Protein AF-A0A2X0V874-F1 (afdb_monomer)

Secondary structure (DSSP, 8-state):
--TTTTSS---EE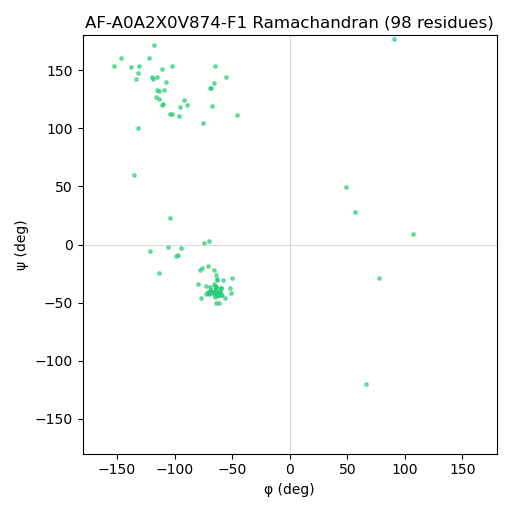EE-SS-EEEE---HHHHHHHHHHHSSS--HHHHHHHHHHHHS-B-HHHHHHHHT--HHHHHHHHHHHHHTTSEEEESSGGG-EEEE-

Structure (mmCIF, N/CA/C/O backbone):
data_AF-A0A2X0V874-F1
#
_entry.id   AF-A0A2X0V874-F1
#
loop_
_atom_site.group_PDB
_atom_site.id
_atom_site.type_symbol
_atom_site.label_atom_id
_atom_site.label_alt_id
_atom_site.label_comp_id
_atom_site.label_asym_id
_atom_site.label_entity_id
_atom_site.label_seq_id
_atom_site.pdbx_PDB_ins_code
_atom_site.Cartn_x
_atom_site.Cartn_y
_atom_site.Cartn_z
_atom_site.occupancy
_atom_site.B_iso_or_equiv
_atom_site.auth_seq_id
_atom_site.auth_comp_id
_atom_site.auth_asym_id
_atom_site.auth_atom_id
_atom_site.pdbx_PDB_model_num
ATOM 1 N N . MET A 1 1 ? 7.947 -13.987 -31.806 1.00 49.59 1 MET A N 1
ATOM 2 C CA . MET A 1 1 ? 8.259 -13.623 -30.405 1.00 49.59 1 MET A CA 1
ATOM 3 C C . MET A 1 1 ? 8.470 -12.108 -30.354 1.00 49.59 1 MET A C 1
ATOM 5 O O . MET A 1 1 ? 9.387 -11.634 -31.005 1.00 49.59 1 MET A O 1
ATOM 9 N N . LYS A 1 2 ? 7.574 -11.329 -29.731 1.00 64.00 2 LYS A N 1
ATOM 10 C CA . LYS A 1 2 ? 7.582 -9.847 -29.776 1.00 64.00 2 LYS A CA 1
ATOM 11 C C . LYS A 1 2 ? 7.348 -9.243 -28.375 1.00 64.00 2 LYS A C 1
ATOM 13 O O . LYS A 1 2 ? 6.372 -8.539 -28.158 1.00 64.00 2 LYS A O 1
ATOM 18 N N . ALA A 1 3 ? 8.227 -9.552 -27.417 1.00 65.25 3 ALA A N 1
ATOM 19 C CA . ALA A 1 3 ? 8.052 -9.184 -26.001 1.00 65.25 3 ALA A CA 1
ATOM 20 C C . ALA A 1 3 ? 8.044 -7.663 -25.727 1.00 65.25 3 ALA A C 1
ATOM 22 O O . ALA A 1 3 ? 7.410 -7.225 -24.777 1.00 65.25 3 ALA A O 1
ATOM 23 N N . TYR A 1 4 ? 8.691 -6.867 -26.585 1.00 74.50 4 TYR A N 1
ATOM 24 C CA . TYR A 1 4 ? 8.774 -5.405 -26.461 1.00 74.50 4 TYR A CA 1
ATOM 25 C C . TYR A 1 4 ? 7.884 -4.644 -27.459 1.00 74.50 4 TYR A C 1
ATOM 27 O O . TYR A 1 4 ? 7.826 -3.423 -27.418 1.00 74.50 4 TYR A O 1
ATOM 35 N N . ALA A 1 5 ? 7.162 -5.328 -28.357 1.00 69.56 5 ALA A N 1
ATOM 36 C CA . ALA A 1 5 ? 6.452 -4.654 -29.454 1.00 69.56 5 ALA A CA 1
ATOM 37 C C . ALA A 1 5 ? 5.223 -3.839 -29.015 1.00 69.56 5 ALA A C 1
ATOM 39 O O . ALA A 1 5 ? 4.755 -2.996 -29.772 1.00 69.56 5 ALA A O 1
ATOM 40 N N . ALA A 1 6 ? 4.691 -4.099 -27.819 1.00 67.94 6 ALA A N 1
ATOM 41 C CA . ALA A 1 6 ? 3.576 -3.347 -27.240 1.00 67.94 6 ALA A CA 1
ATOM 42 C C . ALA A 1 6 ? 4.038 -2.204 -26.314 1.00 67.94 6 ALA A C 1
ATOM 44 O O . ALA A 1 6 ? 3.212 -1.471 -25.776 1.00 67.94 6 ALA A O 1
ATOM 45 N N . THR A 1 7 ? 5.348 -2.054 -26.097 1.00 67.62 7 THR A N 1
ATOM 46 C CA . THR A 1 7 ? 5.929 -1.097 -25.149 1.00 67.62 7 THR A CA 1
ATOM 47 C C . THR A 1 7 ? 6.824 -0.102 -25.873 1.00 67.62 7 THR A C 1
ATOM 49 O O . THR A 1 7 ? 7.583 -0.487 -26.750 1.00 67.62 7 THR A O 1
ATOM 52 N N . LYS A 1 8 ? 6.819 1.172 -25.459 1.00 72.19 8 LYS A N 1
ATOM 53 C CA . LYS A 1 8 ? 7.733 2.208 -25.992 1.00 72.19 8 LYS A CA 1
ATOM 54 C C . LYS A 1 8 ? 9.206 2.017 -25.580 1.00 72.19 8 LYS A C 1
ATOM 56 O O . LYS A 1 8 ? 10.033 2.881 -25.845 1.00 72.19 8 LYS A O 1
ATOM 61 N N . LEU A 1 9 ? 9.516 0.939 -24.860 1.00 74.12 9 LEU A N 1
ATOM 62 C CA . LEU A 1 9 ? 10.860 0.593 -24.418 1.00 74.12 9 LEU A CA 1
ATOM 63 C C . LEU A 1 9 ? 11.456 -0.385 -25.423 1.00 74.12 9 LEU A C 1
ATOM 65 O O . LEU A 1 9 ? 10.930 -1.481 -25.593 1.00 74.12 9 LEU A O 1
ATOM 69 N N . GLU A 1 10 ? 12.553 0.000 -26.062 1.00 80.06 10 GLU A N 1
ATOM 70 C CA . GLU A 1 10 ? 13.237 -0.833 -27.047 1.00 80.06 10 GLU A CA 1
ATOM 71 C C . GLU A 1 10 ? 14.552 -1.383 -26.479 1.00 80.06 10 GLU A C 1
ATOM 73 O O . GLU A 1 10 ? 15.271 -0.670 -25.769 1.00 80.06 10 GLU A O 1
ATOM 78 N N . PRO A 1 11 ? 14.887 -2.656 -26.753 1.00 84.75 11 PRO A N 1
ATOM 79 C CA . PRO A 1 11 ? 16.174 -3.214 -26.369 1.00 84.75 11 PRO A CA 1
ATOM 80 C C . PRO A 1 11 ? 17.306 -2.579 -27.186 1.00 84.75 11 PRO A C 1
ATOM 82 O O . PRO A 1 11 ? 17.217 -2.471 -28.407 1.00 84.75 11 PRO A O 1
ATOM 85 N N . LYS A 1 12 ? 18.400 -2.194 -26.520 1.00 87.38 12 LYS A N 1
ATOM 86 C CA . LYS A 1 12 ? 19.569 -1.599 -27.184 1.00 87.38 12 LYS A CA 1
ATOM 87 C C . LYS A 1 12 ? 20.574 -2.686 -27.545 1.00 87.38 12 LYS A C 1
ATOM 89 O O . LYS A 1 12 ? 21.025 -3.413 -26.659 1.00 87.38 12 LYS A O 1
ATOM 94 N N . ILE A 1 13 ? 20.939 -2.774 -28.821 1.00 88.06 13 ILE A N 1
ATOM 95 C CA . ILE A 1 13 ? 21.943 -3.719 -29.318 1.00 88.06 13 ILE A CA 1
ATOM 96 C C . ILE A 1 13 ? 23.181 -2.926 -29.731 1.00 88.06 13 ILE A C 1
ATOM 98 O O . ILE A 1 13 ? 23.107 -2.043 -30.580 1.00 88.06 13 ILE A O 1
ATOM 102 N N . GLU A 1 14 ? 24.314 -3.240 -29.118 1.00 90.94 14 GLU A N 1
ATOM 103 C CA . GLU A 1 14 ? 25.619 -2.666 -29.437 1.00 90.94 14 GLU A CA 1
ATOM 104 C C . GLU A 1 14 ? 26.512 -3.794 -29.954 1.00 90.94 14 GLU A C 1
ATOM 106 O O . GLU A 1 14 ? 26.633 -4.838 -29.311 1.00 90.94 14 GLU A O 1
ATOM 111 N N . VAL A 1 15 ? 27.118 -3.611 -31.126 1.00 91.25 15 VAL A N 1
ATOM 112 C CA . VAL A 1 15 ? 27.952 -4.632 -31.772 1.00 91.25 15 VAL A CA 1
ATOM 113 C C . VAL A 1 15 ? 29.396 -4.149 -31.806 1.00 91.25 15 VAL A C 1
ATOM 115 O O . VAL A 1 15 ? 29.675 -3.017 -32.194 1.00 91.25 15 VAL A O 1
ATOM 118 N N . THR A 1 16 ? 30.311 -5.022 -31.403 1.00 89.75 16 THR A N 1
ATOM 119 C CA . THR A 1 16 ? 31.762 -4.881 -31.576 1.00 89.75 16 THR A CA 1
ATOM 120 C C . THR A 1 16 ? 32.275 -6.025 -32.453 1.00 89.75 16 THR A C 1
ATOM 122 O O . THR A 1 16 ? 31.531 -6.951 -32.766 1.00 89.75 16 THR A O 1
ATOM 125 N N . SER A 1 17 ? 33.543 -5.982 -32.859 1.00 87.94 17 SER A N 1
ATOM 126 C CA . SER A 1 17 ? 34.132 -6.928 -33.818 1.00 87.94 17 SER A CA 1
ATOM 127 C C . SER A 1 17 ? 34.057 -8.405 -33.402 1.00 87.94 17 SER A C 1
ATOM 129 O O . SER A 1 17 ? 33.926 -9.252 -34.276 1.00 87.94 17 SER A O 1
ATOM 131 N N . ASN A 1 18 ? 34.079 -8.713 -32.097 1.00 88.94 18 ASN A N 1
ATOM 132 C CA . ASN A 1 18 ? 34.047 -10.092 -31.576 1.00 88.94 18 ASN A CA 1
ATOM 133 C C . ASN A 1 18 ? 32.863 -10.398 -30.644 1.00 88.94 18 ASN A C 1
ATOM 135 O O . ASN A 1 18 ? 32.711 -11.535 -30.202 1.00 88.94 18 ASN A O 1
ATOM 139 N N . ALA A 1 19 ? 32.044 -9.405 -30.299 1.00 91.19 19 ALA A N 1
ATOM 140 C CA . ALA A 1 19 ? 30.953 -9.587 -29.350 1.00 91.19 19 ALA A CA 1
ATOM 141 C C . ALA A 1 19 ? 29.814 -8.607 -29.613 1.00 91.19 19 ALA A C 1
ATOM 143 O O . ALA A 1 19 ? 30.019 -7.491 -30.092 1.00 91.19 19 ALA A O 1
ATOM 144 N N . PHE A 1 20 ? 28.611 -9.001 -29.217 1.00 89.12 20 PHE A N 1
ATOM 145 C CA . PHE A 1 20 ? 27.459 -8.116 -29.174 1.00 89.12 20 PHE A CA 1
ATOM 146 C C . PHE A 1 20 ? 26.941 -8.020 -27.739 1.00 89.12 20 PHE A C 1
ATOM 148 O O . PHE A 1 20 ? 26.960 -8.988 -26.978 1.00 89.12 20 PHE A O 1
ATOM 155 N N . LYS A 1 21 ? 26.474 -6.832 -27.369 1.00 92.06 21 LYS A N 1
ATOM 156 C CA . LYS A 1 21 ? 25.842 -6.535 -26.089 1.00 92.06 21 LYS A CA 1
ATOM 157 C C . LYS A 1 21 ? 24.383 -6.193 -26.341 1.00 92.06 21 LYS A C 1
ATOM 159 O O . LYS A 1 21 ? 24.078 -5.284 -27.109 1.00 92.06 21 LYS A O 1
ATOM 164 N N . ILE A 1 22 ? 23.486 -6.897 -25.658 1.00 90.94 22 ILE A N 1
ATOM 165 C CA . ILE A 1 22 ? 22.049 -6.612 -25.675 1.00 90.94 22 ILE A CA 1
ATOM 166 C C . ILE A 1 22 ? 21.659 -6.083 -24.300 1.00 90.94 22 ILE A C 1
ATOM 168 O O . ILE A 1 22 ? 21.820 -6.768 -23.294 1.00 90.94 22 ILE A O 1
ATOM 172 N N . THR A 1 23 ? 21.137 -4.862 -24.256 1.00 86.81 23 THR A N 1
ATOM 173 C CA . THR A 1 23 ? 20.571 -4.269 -23.043 1.00 86.81 23 THR A CA 1
ATOM 174 C C . THR A 1 23 ? 19.055 -4.340 -23.131 1.00 86.81 23 THR A C 1
ATOM 176 O O . THR A 1 23 ? 18.445 -3.675 -23.968 1.00 86.81 23 THR A O 1
ATOM 179 N N . LEU A 1 24 ? 18.451 -5.163 -22.273 1.00 87.00 24 LEU A N 1
ATOM 180 C CA . LEU A 1 24 ? 17.006 -5.348 -22.193 1.00 87.00 24 LEU A CA 1
ATOM 181 C C . LEU A 1 24 ? 16.427 -4.447 -21.090 1.00 87.00 24 LEU A C 1
ATOM 183 O O . LEU A 1 24 ? 1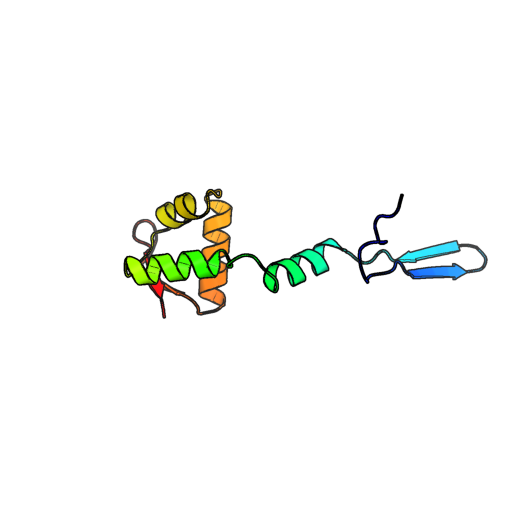6.681 -4.704 -19.910 1.00 87.00 24 LEU A O 1
ATOM 187 N N . PRO A 1 25 ? 15.663 -3.393 -21.426 1.00 80.00 25 PRO A N 1
ATOM 188 C CA . PRO A 1 25 ? 15.011 -2.576 -20.412 1.00 80.00 25 PRO A CA 1
ATOM 189 C C . PRO A 1 25 ? 13.951 -3.397 -19.663 1.00 80.00 25 PRO A C 1
ATOM 191 O O . PRO A 1 25 ? 13.216 -4.188 -20.258 1.00 80.00 25 PRO A O 1
ATOM 194 N N . ASN A 1 26 ? 13.867 -3.222 -18.343 1.00 82.38 26 ASN A N 1
ATOM 195 C CA . ASN A 1 26 ? 12.906 -3.947 -17.514 1.00 82.38 26 ASN A CA 1
ATOM 196 C C . ASN A 1 26 ? 11.489 -3.370 -17.689 1.00 82.38 26 ASN A C 1
ATOM 198 O O . ASN A 1 26 ? 11.163 -2.324 -17.124 1.00 82.38 26 ASN A O 1
ATOM 202 N N . ILE A 1 27 ? 10.635 -4.078 -18.435 1.00 73.00 27 ILE A N 1
ATOM 203 C CA . ILE A 1 27 ? 9.236 -3.688 -18.687 1.00 73.00 27 ILE A CA 1
ATOM 204 C C . ILE A 1 27 ? 8.407 -3.665 -17.392 1.00 73.00 27 ILE A C 1
ATOM 206 O O . ILE A 1 27 ? 7.503 -2.839 -17.254 1.00 73.00 27 ILE A O 1
ATOM 210 N N . ASN A 1 28 ? 8.737 -4.515 -16.413 1.00 71.25 28 ASN A N 1
ATOM 211 C CA . ASN A 1 28 ? 7.961 -4.632 -15.177 1.00 71.25 28 ASN A CA 1
ATOM 212 C C . ASN A 1 28 ? 7.984 -3.326 -14.366 1.00 71.25 28 ASN A C 1
ATOM 214 O O . ASN A 1 28 ? 7.013 -3.013 -13.688 1.00 71.25 28 ASN A O 1
ATOM 218 N N . VAL A 1 29 ? 9.055 -2.526 -14.457 1.00 64.62 29 VAL A N 1
ATOM 219 C CA . VAL A 1 29 ? 9.150 -1.235 -13.748 1.00 64.62 29 VAL A CA 1
ATOM 220 C C . VAL A 1 29 ? 8.214 -0.195 -14.365 1.00 64.62 29 VAL A C 1
ATOM 222 O O . VAL A 1 29 ? 7.536 0.524 -13.635 1.00 64.62 29 VAL A O 1
ATOM 225 N N . ALA A 1 30 ? 8.129 -0.145 -15.698 1.00 59.47 30 ALA A N 1
ATOM 226 C CA . ALA A 1 30 ? 7.225 0.765 -16.397 1.00 59.47 30 ALA A CA 1
ATOM 227 C C . ALA A 1 30 ? 5.758 0.379 -16.181 1.00 59.47 30 ALA A C 1
ATOM 229 O O . ALA A 1 30 ? 4.940 1.248 -15.916 1.00 59.47 30 ALA A O 1
ATOM 230 N N . GLN A 1 31 ? 5.432 -0.918 -16.174 1.00 58.59 31 GLN A N 1
ATOM 231 C CA . GLN A 1 31 ? 4.087 -1.373 -15.814 1.00 58.59 31 GLN A CA 1
ATOM 232 C C . GLN A 1 31 ? 3.734 -1.046 -14.363 1.00 58.59 31 GLN A C 1
ATOM 234 O O . GLN A 1 31 ? 2.600 -0.671 -14.097 1.00 58.59 31 GLN A O 1
ATOM 239 N N . VAL A 1 32 ? 4.668 -1.149 -13.415 1.00 54.94 32 VAL A N 1
ATOM 240 C CA . VAL A 1 32 ? 4.418 -0.720 -12.029 1.00 54.94 32 VAL A CA 1
ATOM 241 C C . VAL A 1 32 ? 4.187 0.794 -11.956 1.00 54.94 32 VAL A C 1
ATOM 243 O O . VAL A 1 32 ? 3.342 1.227 -11.181 1.00 54.94 32 VAL A O 1
ATOM 246 N N . ALA A 1 33 ? 4.872 1.598 -12.773 1.00 52.00 33 ALA A N 1
ATOM 247 C CA . ALA A 1 33 ? 4.657 3.044 -12.83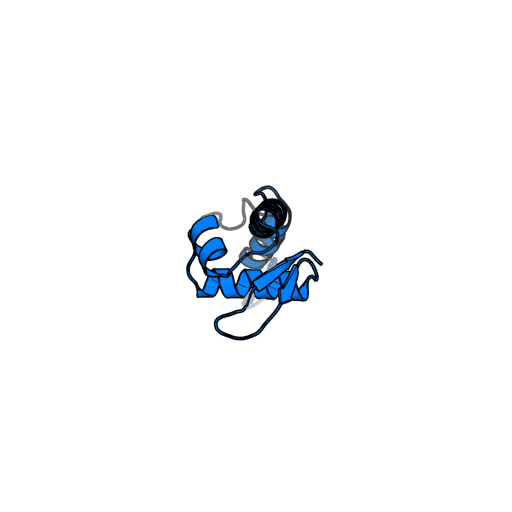3 1.00 52.00 33 ALA A CA 1
ATOM 248 C C . ALA A 1 33 ? 3.332 3.425 -13.527 1.00 52.00 33 ALA A C 1
ATOM 250 O O . A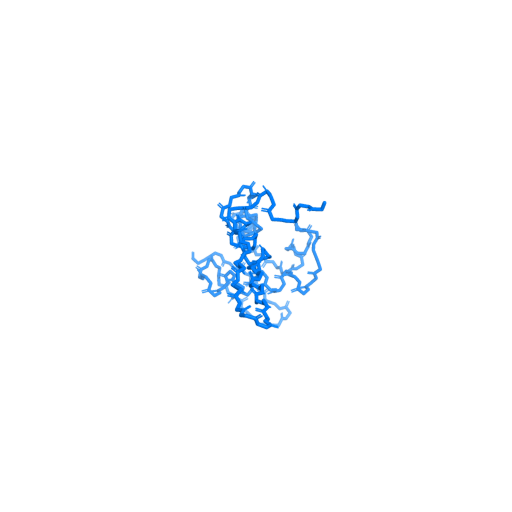LA A 1 33 ? 2.596 4.262 -13.013 1.00 52.00 33 ALA A O 1
ATOM 251 N N . ASP A 1 34 ? 2.980 2.782 -14.642 1.00 48.53 34 ASP A N 1
ATOM 252 C CA . ASP A 1 34 ? 1.737 3.047 -15.377 1.00 48.53 34 ASP A CA 1
ATOM 253 C C . ASP A 1 34 ? 0.495 2.502 -14.648 1.00 48.53 34 ASP A C 1
ATOM 255 O O . ASP A 1 34 ? -0.533 3.180 -14.614 1.00 48.53 34 ASP A O 1
ATOM 259 N N . ASN A 1 35 ? 0.585 1.346 -13.972 1.00 49.22 35 ASN A N 1
ATOM 260 C CA . ASN A 1 35 ? -0.490 0.842 -13.100 1.00 49.22 35 ASN A CA 1
ATOM 261 C C . ASN A 1 35 ? -0.717 1.728 -11.866 1.00 49.22 35 ASN A C 1
ATOM 263 O O . ASN A 1 35 ? -1.790 1.685 -11.272 1.00 49.22 35 ASN A O 1
ATOM 267 N N . VAL A 1 36 ? 0.273 2.531 -11.465 1.00 49.38 36 VAL A N 1
ATOM 268 C CA . VAL A 1 36 ? 0.105 3.526 -10.396 1.00 49.38 36 VAL A CA 1
ATOM 269 C C . VAL A 1 36 ? -0.639 4.771 -10.898 1.00 49.38 36 VAL A C 1
ATOM 271 O O . VAL A 1 36 ? -1.230 5.473 -10.085 1.00 49.38 36 VAL A O 1
ATOM 274 N N . ILE A 1 37 ? -0.646 5.049 -12.209 1.00 48.12 37 ILE A N 1
ATOM 275 C CA . ILE A 1 37 ? -1.092 6.346 -12.749 1.00 48.12 37 ILE A CA 1
ATOM 276 C C . ILE A 1 37 ? -2.386 6.252 -13.580 1.00 48.12 37 ILE A C 1
ATOM 278 O O . ILE A 1 37 ? -3.102 7.246 -13.680 1.00 48.12 37 ILE A O 1
ATOM 282 N N . LYS A 1 38 ? -2.743 5.105 -14.178 1.00 42.09 38 LYS A N 1
ATOM 283 C CA . LYS A 1 38 ? -3.882 5.038 -15.117 1.00 42.09 38 LYS A CA 1
ATOM 284 C C . LYS A 1 38 ? -4.846 3.878 -14.847 1.00 42.09 38 LYS A C 1
ATOM 286 O O . LYS A 1 38 ? -4.657 2.778 -15.347 1.00 42.09 38 LYS A O 1
ATOM 291 N N . GLY A 1 39 ? -5.969 4.174 -14.190 1.00 40.78 39 GLY A N 1
ATOM 292 C CA . GLY A 1 39 ? -7.258 3.628 -14.646 1.00 40.78 39 GLY A CA 1
ATOM 293 C C . GLY A 1 39 ? -7.934 2.515 -13.841 1.00 40.78 39 GLY A C 1
ATOM 294 O O . GLY A 1 39 ? -8.949 2.000 -14.295 1.00 40.78 39 GLY A O 1
ATOM 295 N N . CYS A 1 40 ? -7.468 2.172 -12.647 1.00 44.12 40 CYS A N 1
ATOM 296 C CA . CYS A 1 40 ? -8.300 1.479 -11.662 1.00 44.12 40 CYS A CA 1
ATOM 297 C C . CYS A 1 40 ? -8.440 2.444 -10.495 1.00 44.12 40 CYS A C 1
ATOM 299 O O . CYS A 1 40 ? -7.417 3.007 -10.108 1.00 44.12 40 CYS A O 1
ATOM 301 N N . ARG A 1 41 ? -9.649 2.666 -9.954 1.00 54.31 41 ARG A N 1
ATOM 302 C CA . ARG A 1 41 ? -9.775 3.372 -8.668 1.00 54.31 41 ARG A CA 1
ATOM 303 C C . ARG A 1 41 ? -8.751 2.756 -7.737 1.00 54.31 41 ARG A C 1
ATOM 305 O O . ARG A 1 41 ? -8.847 1.550 -7.479 1.00 54.31 41 ARG A O 1
ATOM 312 N N . SER A 1 42 ? -7.722 3.524 -7.378 1.00 72.38 42 SER A N 1
ATOM 313 C CA . SER A 1 42 ? -6.553 2.952 -6.716 1.00 72.38 42 SER A CA 1
ATOM 314 C C . SER A 1 42 ? -7.068 2.213 -5.488 1.00 72.38 42 SER A C 1
ATOM 316 O O . SER A 1 42 ? -8.037 2.650 -4.865 1.00 72.38 42 SER A O 1
ATOM 318 N N . ASN A 1 43 ? -6.469 1.082 -5.126 1.00 76.88 43 ASN A N 1
ATOM 319 C CA . ASN A 1 43 ? -6.856 0.393 -3.891 1.00 76.88 43 ASN A CA 1
ATOM 320 C C . ASN A 1 43 ? -6.860 1.374 -2.699 1.00 76.88 43 ASN A C 1
ATOM 322 O O . ASN A 1 43 ? -7.672 1.250 -1.790 1.00 76.88 43 ASN A O 1
ATOM 326 N N . GLU A 1 44 ? -6.013 2.402 -2.777 1.00 80.62 44 GLU A N 1
ATOM 327 C CA . GLU A 1 44 ? -5.960 3.551 -1.880 1.00 80.62 44 GLU A CA 1
ATOM 328 C C . GLU A 1 44 ? -7.247 4.403 -1.883 1.00 80.62 44 GLU A C 1
ATOM 330 O O . GLU A 1 44 ? -7.733 4.753 -0.813 1.00 80.62 44 GLU A O 1
ATOM 335 N N . GLU A 1 45 ? -7.846 4.694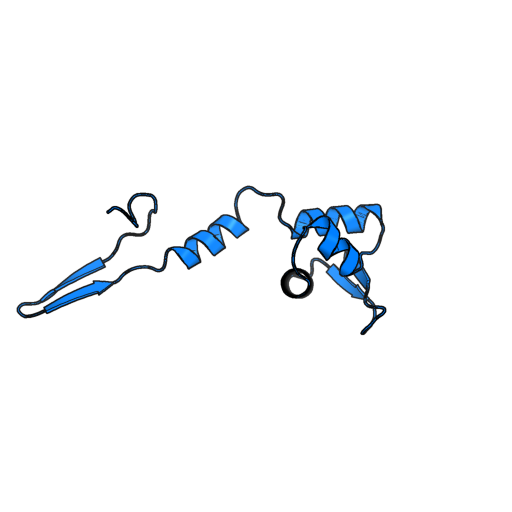 -3.043 1.00 83.56 45 GLU A N 1
ATOM 336 C CA . GLU A 1 45 ? -9.123 5.422 -3.150 1.00 83.56 45 GLU A CA 1
ATOM 337 C C . GLU A 1 45 ? -10.279 4.629 -2.539 1.00 83.56 45 GLU A C 1
ATOM 339 O O . GLU A 1 45 ? -11.055 5.183 -1.771 1.00 83.56 45 GLU A O 1
ATOM 344 N N . LYS A 1 46 ? -10.356 3.316 -2.794 1.00 85.31 46 LYS A N 1
ATOM 345 C CA . LYS A 1 46 ? -11.384 2.458 -2.176 1.00 85.31 46 LYS A CA 1
ATOM 346 C C . LYS A 1 46 ? -11.276 2.454 -0.649 1.00 85.31 46 LYS A C 1
ATOM 348 O O . LYS A 1 46 ? -12.288 2.490 0.046 1.00 85.31 46 LYS A O 1
ATOM 353 N N . ILE A 1 47 ? -10.047 2.423 -0.127 1.00 85.31 47 ILE A N 1
ATOM 354 C CA . ILE A 1 47 ? -9.792 2.523 1.315 1.00 85.31 47 ILE A CA 1
ATOM 355 C C . ILE A 1 47 ? -10.211 3.905 1.838 1.00 85.31 47 ILE A C 1
ATOM 357 O O . ILE A 1 47 ? -10.821 3.988 2.900 1.00 85.31 47 ILE A O 1
ATOM 361 N N . LEU A 1 48 ? -9.920 4.985 1.108 1.00 86.38 48 LEU A N 1
ATOM 362 C CA . LEU A 1 48 ? -10.325 6.341 1.491 1.00 86.38 48 LEU A CA 1
ATOM 363 C C . LEU A 1 48 ? -11.849 6.518 1.494 1.00 86.38 48 LEU A C 1
ATOM 365 O O . LEU A 1 48 ? -12.368 7.131 2.425 1.00 86.38 48 LEU A O 1
ATOM 369 N N . ASP A 1 49 ? -12.557 5.951 0.516 1.00 87.81 49 ASP A N 1
ATOM 370 C CA . ASP A 1 49 ? -14.023 5.945 0.464 1.00 87.81 49 ASP A CA 1
ATOM 371 C C . ASP A 1 49 ? -14.613 5.198 1.669 1.00 87.81 49 ASP A C 1
ATOM 373 O O . ASP A 1 49 ? -15.535 5.690 2.321 1.00 87.81 49 ASP A O 1
ATOM 377 N N . LEU A 1 50 ? -14.042 4.040 2.022 1.00 86.88 50 LEU A N 1
ATOM 378 C CA . LEU A 1 50 ? -14.472 3.269 3.191 1.00 86.88 50 LEU A CA 1
ATOM 379 C C . LEU A 1 50 ? -14.233 4.039 4.499 1.00 86.88 50 LEU A C 1
ATOM 381 O O . LEU A 1 50 ? -15.097 4.064 5.375 1.00 86.88 50 LEU A O 1
ATOM 385 N N . ILE A 1 51 ? -13.084 4.709 4.626 1.00 88.44 51 ILE A N 1
ATOM 386 C CA . ILE A 1 51 ? -12.789 5.573 5.777 1.00 88.44 51 ILE A CA 1
ATOM 387 C C . ILE A 1 51 ? -13.751 6.764 5.820 1.00 88.44 51 ILE A C 1
ATOM 389 O O . ILE A 1 51 ? -14.163 7.161 6.905 1.00 88.44 51 ILE A O 1
ATOM 393 N N . ALA A 1 52 ? -14.138 7.330 4.676 1.00 86.25 52 ALA A N 1
ATOM 394 C CA . ALA A 1 52 ? -15.104 8.424 4.634 1.00 86.25 52 ALA A CA 1
ATOM 395 C C . ALA A 1 52 ? -16.506 7.984 5.094 1.00 86.25 52 ALA A C 1
ATOM 397 O O . ALA A 1 52 ? -17.202 8.767 5.734 1.00 86.25 52 ALA A O 1
ATOM 398 N N . GLN A 1 53 ? -16.904 6.739 4.810 1.00 86.50 53 GLN A N 1
ATOM 399 C CA . GLN A 1 53 ? -18.192 6.178 5.236 1.00 86.50 53 GLN A CA 1
ATOM 400 C C . GLN A 1 53 ? -18.204 5.768 6.717 1.00 86.50 53 GLN A C 1
ATOM 402 O O . GLN A 1 53 ? -19.139 6.103 7.439 1.00 86.50 53 GLN A O 1
ATOM 407 N N . ASN A 1 54 ? -17.161 5.071 7.180 1.00 84.50 54 ASN A N 1
ATOM 408 C CA . ASN A 1 54 ? -17.120 4.470 8.521 1.00 84.50 54 ASN A CA 1
ATOM 409 C C . ASN A 1 54 ? -16.345 5.309 9.556 1.00 84.50 54 ASN A C 1
ATOM 411 O O . ASN A 1 54 ? -16.344 4.999 10.747 1.00 84.50 54 ASN A O 1
ATOM 415 N N . GLY A 1 55 ? -15.638 6.354 9.121 1.00 85.25 55 GLY A N 1
ATOM 416 C CA . GLY A 1 55 ? -14.767 7.210 9.936 1.00 85.25 55 GLY A CA 1
ATOM 417 C C . GLY A 1 55 ? -13.401 6.596 10.272 1.00 85.25 55 GLY A C 1
ATOM 418 O O . GLY A 1 55 ? -12.420 7.318 10.448 1.00 85.25 55 GLY A O 1
ATOM 419 N N . TYR A 1 56 ? -13.305 5.269 10.350 1.00 87.31 56 TYR A N 1
ATOM 420 C CA . TYR A 1 56 ? -12.060 4.527 10.541 1.00 87.31 56 TYR A CA 1
ATOM 421 C C . TYR A 1 56 ? -12.123 3.186 9.814 1.00 87.31 56 TYR A C 1
ATOM 423 O O . TYR A 1 56 ? -13.203 2.682 9.514 1.00 87.31 56 TYR A O 1
ATOM 431 N N . VAL A 1 57 ? -10.960 2.589 9.565 1.00 89.44 57 VAL A N 1
ATOM 432 C CA . VAL A 1 57 ? -10.864 1.256 8.966 1.00 89.44 57 VAL A CA 1
ATOM 433 C C . VAL A 1 57 ? -9.872 0.383 9.726 1.00 89.44 57 VAL A C 1
ATOM 435 O O . VAL A 1 57 ? -8.834 0.860 10.200 1.00 89.44 57 VAL A O 1
ATOM 438 N N . VAL A 1 58 ? -10.191 -0.903 9.856 1.00 89.62 58 VAL A N 1
ATOM 439 C CA . VAL A 1 58 ? -9.285 -1.918 10.401 1.00 89.62 58 VAL A CA 1
ATOM 440 C C . VAL A 1 58 ? -8.695 -2.727 9.248 1.00 89.62 58 VAL A C 1
ATOM 442 O O . VAL A 1 58 ? -9.300 -2.861 8.189 1.00 89.62 58 VAL A O 1
ATOM 445 N N . ARG A 1 59 ? -7.502 -3.302 9.437 1.00 88.62 59 ARG A N 1
ATOM 446 C CA . ARG A 1 59 ? -6.853 -4.131 8.407 1.00 88.62 59 ARG A CA 1
ATOM 447 C C . ARG A 1 59 ? -7.780 -5.222 7.854 1.00 88.62 59 ARG A C 1
ATOM 449 O O . ARG A 1 59 ? -7.797 -5.411 6.648 1.00 88.62 59 ARG A O 1
ATOM 456 N N . THR A 1 60 ? -8.554 -5.890 8.711 1.00 87.62 60 THR A N 1
ATOM 457 C CA . THR A 1 60 ? -9.481 -6.957 8.301 1.00 87.62 60 THR A CA 1
ATOM 458 C C . THR A 1 60 ? -10.533 -6.463 7.307 1.00 87.62 60 THR A C 1
ATOM 460 O O . THR A 1 60 ? -10.847 -7.170 6.355 1.00 87.62 60 THR A O 1
ATOM 463 N N . ASP A 1 61 ? -11.028 -5.237 7.481 1.00 86.62 61 ASP A N 1
ATOM 464 C CA . ASP A 1 61 ? -12.010 -4.644 6.568 1.00 86.62 61 ASP A CA 1
ATOM 465 C C . ASP A 1 61 ? -11.369 -4.352 5.207 1.00 86.62 61 ASP A C 1
ATOM 467 O O . ASP A 1 61 ? -11.990 -4.537 4.167 1.00 86.62 61 ASP A O 1
ATOM 471 N N . VAL A 1 62 ? -10.095 -3.941 5.203 1.00 87.31 62 VAL A N 1
ATOM 472 C CA . VAL A 1 62 ? -9.314 -3.722 3.975 1.00 87.31 62 VAL A CA 1
ATOM 473 C C . VAL A 1 62 ? -9.025 -5.038 3.256 1.00 87.31 62 VAL A C 1
ATOM 475 O O . VAL A 1 62 ? -9.142 -5.090 2.032 1.00 87.31 62 VAL A O 1
ATOM 478 N N . ASP A 1 63 ? -8.682 -6.090 4.007 1.00 89.25 63 ASP A N 1
ATOM 479 C CA . ASP A 1 63 ? -8.474 -7.444 3.480 1.00 89.25 63 ASP A CA 1
ATOM 480 C C . ASP A 1 63 ? -9.737 -7.922 2.741 1.00 89.25 63 ASP A C 1
ATOM 482 O O . ASP A 1 63 ? -9.644 -8.387 1.607 1.00 89.25 63 ASP A O 1
ATOM 486 N N . GLN A 1 64 ? -10.917 -7.732 3.348 1.00 87.75 64 GLN A N 1
ATOM 487 C CA . GLN A 1 64 ? -12.213 -8.098 2.765 1.00 87.75 64 GLN A CA 1
ATOM 488 C C . GLN A 1 64 ? -12.628 -7.199 1.594 1.00 87.75 64 GLN A C 1
ATOM 490 O O . GLN A 1 64 ? -13.148 -7.692 0.598 1.00 87.75 64 GLN A O 1
ATOM 495 N N . LEU A 1 65 ? -12.394 -5.886 1.689 1.00 86.06 65 LEU A N 1
ATOM 496 C CA . LEU A 1 65 ? -12.762 -4.922 0.648 1.00 86.06 65 LEU A CA 1
ATOM 497 C C . LEU A 1 65 ? -11.994 -5.158 -0.657 1.00 86.06 65 LEU A C 1
ATOM 499 O O . LEU A 1 65 ? -12.532 -4.967 -1.748 1.00 86.06 65 LEU A O 1
ATOM 503 N N . LEU A 1 66 ? -10.709 -5.491 -0.537 1.00 84.25 66 LEU A N 1
ATOM 504 C CA . LEU A 1 66 ? -9.808 -5.647 -1.675 1.00 84.25 66 LEU A CA 1
ATOM 505 C C . LEU A 1 66 ? -9.650 -7.105 -2.119 1.00 84.25 66 LEU A C 1
ATOM 507 O O . LEU A 1 66 ? -9.055 -7.322 -3.171 1.00 84.25 66 LEU A O 1
ATOM 511 N N . ASP A 1 67 ? -10.167 -8.062 -1.343 1.00 86.44 67 ASP A N 1
ATOM 512 C CA . ASP A 1 67 ? -9.981 -9.507 -1.528 1.00 86.44 67 ASP A CA 1
ATOM 513 C C . ASP A 1 67 ? -8.501 -9.877 -1.730 1.00 86.44 67 ASP A C 1
ATOM 515 O O . ASP A 1 67 ? -8.093 -10.532 -2.690 1.00 86.44 67 ASP A O 1
ATOM 519 N N . VAL A 1 68 ? -7.646 -9.369 -0.837 1.00 86.00 68 VAL A N 1
ATOM 520 C CA . VAL A 1 68 ? -6.196 -9.598 -0.890 1.00 86.00 68 VAL A CA 1
ATOM 521 C C . VAL A 1 68 ? -5.682 -10.242 0.389 1.00 86.00 68 VAL A C 1
ATOM 523 O O . VAL A 1 68 ? -6.281 -10.161 1.458 1.00 86.00 68 VAL A O 1
ATOM 526 N N . SER A 1 69 ? -4.500 -10.855 0.298 1.00 86.06 69 SER A N 1
ATOM 527 C CA . SER A 1 69 ? -3.849 -11.439 1.470 1.00 86.06 69 SER A CA 1
ATOM 528 C C . SER A 1 69 ? -3.453 -10.371 2.501 1.00 86.06 69 SER A C 1
ATOM 530 O O . SER A 1 69 ? -3.119 -9.231 2.154 1.00 86.06 69 SER A O 1
ATOM 532 N N . GLN A 1 70 ? -3.376 -10.777 3.769 1.00 86.00 70 GLN A N 1
ATOM 533 C CA . GLN A 1 70 ? -2.997 -9.918 4.896 1.00 86.00 70 GLN A CA 1
ATOM 534 C C . GLN A 1 70 ? -1.672 -9.160 4.673 1.00 86.00 70 GLN A C 1
ATOM 536 O O . GLN A 1 70 ? -1.512 -8.009 5.099 1.00 86.00 70 GLN A O 1
ATOM 541 N N . THR A 1 71 ? -0.685 -9.799 4.035 1.00 86.06 71 THR A N 1
ATOM 542 C CA . THR A 1 71 ? 0.636 -9.199 3.780 1.00 86.06 71 THR A CA 1
ATOM 543 C C . THR A 1 71 ? 0.539 -8.070 2.755 1.00 86.06 71 THR A C 1
ATOM 545 O O . THR A 1 71 ? 1.146 -7.012 2.945 1.00 86.06 71 THR A O 1
ATOM 548 N N . THR A 1 72 ? -0.281 -8.252 1.718 1.00 86.75 72 THR A N 1
ATOM 549 C CA . THR A 1 72 ? -0.584 -7.232 0.708 1.00 86.75 72 THR A CA 1
ATOM 550 C C . THR A 1 72 ? -1.301 -6.029 1.311 1.00 86.75 72 THR A C 1
ATOM 552 O O . THR A 1 72 ? -0.809 -4.913 1.138 1.00 86.75 72 THR A O 1
ATOM 555 N N . SER A 1 73 ? -2.371 -6.213 2.090 1.00 87.94 73 SER A N 1
ATOM 556 C CA . SER A 1 73 ? -3.066 -5.082 2.730 1.00 87.94 73 SER A CA 1
ATOM 557 C C . SER A 1 73 ? -2.177 -4.331 3.704 1.00 87.94 73 SER A C 1
ATOM 559 O O . SER A 1 73 ? -2.146 -3.103 3.700 1.00 87.94 73 SER A O 1
ATOM 561 N N . SER A 1 74 ? -1.380 -5.054 4.500 1.00 88.38 74 SER A N 1
ATOM 562 C CA . SER A 1 74 ? -0.424 -4.433 5.424 1.00 88.38 74 SER A CA 1
ATOM 563 C C . SER A 1 74 ? 0.595 -3.566 4.678 1.00 88.38 74 SER A C 1
ATOM 565 O O . SER A 1 74 ? 0.985 -2.503 5.163 1.00 88.38 74 SER A O 1
ATOM 567 N N . ARG A 1 75 ? 1.028 -3.994 3.485 1.00 88.62 75 ARG A N 1
ATOM 568 C CA . ARG A 1 75 ? 1.940 -3.223 2.634 1.00 88.62 75 ARG A CA 1
ATOM 569 C C . ARG A 1 75 ? 1.262 -1.986 2.040 1.00 88.62 75 ARG A C 1
ATOM 571 O O . ARG A 1 75 ? 1.881 -0.924 2.042 1.00 88.62 75 ARG A O 1
ATOM 578 N N . ILE A 1 76 ? 0.020 -2.113 1.568 1.00 87.88 76 ILE A N 1
ATOM 579 C CA . ILE A 1 76 ? -0.769 -0.994 1.026 1.00 87.88 76 ILE A CA 1
ATOM 580 C C . ILE A 1 76 ? -0.983 0.066 2.111 1.00 87.88 76 ILE A C 1
ATOM 582 O O . ILE A 1 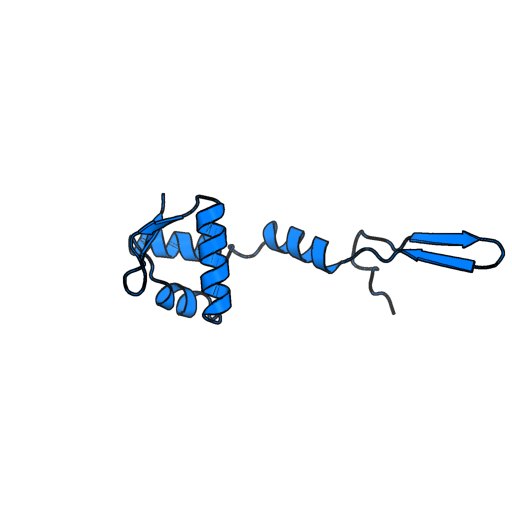76 ? -0.626 1.223 1.911 1.00 87.88 76 ILE A O 1
ATOM 586 N N . LEU A 1 77 ? -1.446 -0.338 3.297 1.00 88.00 77 LEU A N 1
ATOM 587 C CA . LEU A 1 77 ? -1.669 0.564 4.429 1.00 88.00 77 LEU A CA 1
ATOM 588 C C . LEU A 1 77 ? -0.386 1.288 4.850 1.00 88.00 77 LEU A C 1
ATOM 590 O O . LEU A 1 77 ? -0.396 2.502 5.031 1.00 88.00 77 LEU A O 1
ATOM 594 N N . LYS A 1 78 ? 0.751 0.581 4.929 1.00 89.19 78 LYS A N 1
ATOM 595 C CA . LYS A 1 78 ? 2.053 1.215 5.199 1.00 89.19 78 LYS A CA 1
ATOM 596 C C . LYS A 1 78 ? 2.422 2.256 4.144 1.00 89.19 78 LYS A C 1
ATOM 598 O O . LYS A 1 78 ? 2.891 3.332 4.502 1.00 89.19 78 LYS A O 1
ATOM 603 N N . ARG A 1 79 ? 2.209 1.958 2.858 1.00 88.56 79 ARG A N 1
ATOM 604 C CA . ARG A 1 79 ? 2.470 2.911 1.769 1.00 88.56 79 ARG A CA 1
ATOM 605 C C . ARG A 1 79 ? 1.587 4.153 1.898 1.00 88.56 79 ARG A C 1
ATOM 607 O O . ARG A 1 79 ? 2.100 5.259 1.780 1.00 88.56 79 ARG A O 1
ATOM 614 N N . MET A 1 80 ? 0.303 3.983 2.209 1.00 86.94 80 MET A N 1
ATOM 615 C CA . MET A 1 80 ? -0.626 5.101 2.410 1.00 86.94 80 MET A CA 1
ATOM 616 C C . MET A 1 80 ? -0.248 5.977 3.612 1.00 86.94 80 MET A C 1
ATOM 618 O O . MET A 1 80 ? -0.369 7.199 3.528 1.00 86.94 80 MET A O 1
ATOM 622 N N . VAL A 1 81 ? 0.256 5.378 4.698 1.00 87.81 81 VAL A N 1
ATOM 623 C CA . VAL A 1 81 ? 0.791 6.120 5.854 1.00 87.81 81 VAL A CA 1
ATOM 624 C C . VAL A 1 81 ? 2.036 6.922 5.465 1.00 87.81 81 VAL A C 1
ATOM 626 O O . VAL A 1 81 ? 2.132 8.102 5.795 1.00 87.81 81 VAL A O 1
ATOM 629 N N . ILE A 1 82 ? 2.970 6.324 4.715 1.00 87.12 82 ILE A N 1
ATOM 630 C CA . ILE A 1 82 ? 4.174 7.017 4.214 1.00 87.12 82 ILE A CA 1
ATOM 631 C C . ILE A 1 82 ? 3.790 8.190 3.301 1.00 87.12 82 ILE A C 1
ATOM 633 O O . ILE A 1 82 ? 4.353 9.277 3.417 1.00 87.12 82 ILE A O 1
ATOM 637 N N . ASN A 1 83 ? 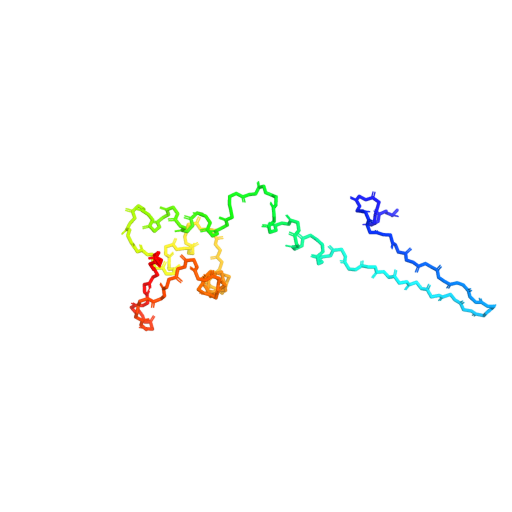2.791 7.989 2.442 1.00 83.44 83 ASN A N 1
ATOM 638 C CA . ASN A 1 83 ? 2.258 9.010 1.543 1.00 83.44 83 ASN A CA 1
ATOM 639 C C . ASN A 1 83 ? 1.383 10.062 2.258 1.00 83.44 83 ASN A C 1
ATOM 641 O O . ASN A 1 83 ? 0.854 10.949 1.593 1.00 83.44 83 ASN A O 1
ATOM 645 N N . LYS A 1 84 ? 1.219 9.980 3.589 1.00 84.12 84 LYS A N 1
ATOM 646 C CA . LYS A 1 84 ? 0.390 10.877 4.417 1.00 84.12 84 LYS A CA 1
ATOM 647 C C . LYS A 1 84 ? -1.088 10.954 4.000 1.00 84.12 84 LYS A C 1
ATOM 649 O O . LYS A 1 84 ? -1.743 11.961 4.243 1.00 84.12 84 LYS A O 1
ATOM 654 N N . LEU A 1 85 ? -1.626 9.892 3.400 1.00 84.81 85 LEU A N 1
ATOM 655 C CA . LEU A 1 85 ? -3.052 9.804 3.049 1.00 84.81 85 LEU A CA 1
ATOM 656 C C . LEU A 1 85 ? -3.914 9.423 4.260 1.00 84.81 85 LEU A C 1
ATOM 658 O O . LEU A 1 85 ? -5.063 9.843 4.383 1.00 84.81 85 LEU A O 1
ATOM 662 N N . ILE A 1 86 ? -3.350 8.603 5.145 1.00 89.69 86 ILE A N 1
ATOM 663 C CA . ILE A 1 86 ? -3.985 8.100 6.363 1.00 89.69 86 ILE A CA 1
ATOM 664 C C . ILE A 1 86 ? -2.970 8.139 7.502 1.00 89.69 86 ILE A C 1
ATOM 666 O O . ILE A 1 86 ? -1.767 8.004 7.271 1.00 89.69 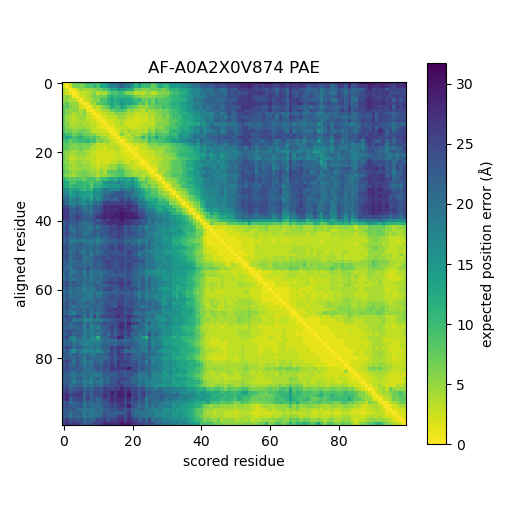86 ILE A O 1
ATOM 670 N N . TYR A 1 87 ? -3.447 8.264 8.733 1.00 90.25 87 TYR A N 1
ATOM 671 C CA . TYR A 1 87 ? -2.632 8.046 9.920 1.00 90.25 87 TYR A CA 1
ATOM 672 C C . TYR A 1 87 ? -3.079 6.786 10.647 1.00 90.25 87 TYR A C 1
ATOM 674 O O . TYR A 1 87 ? -4.237 6.362 10.589 1.00 90.25 87 TYR A O 1
ATOM 682 N N . GLN A 1 88 ? -2.113 6.171 11.317 1.00 89.75 88 GLN A N 1
ATOM 683 C CA . GLN A 1 88 ? -2.351 5.032 12.177 1.00 89.75 88 GLN A CA 1
ATOM 684 C C . GLN A 1 88 ? -2.670 5.529 13.590 1.00 89.75 88 GLN A C 1
ATOM 686 O O . GLN A 1 88 ? -1.840 6.175 14.223 1.00 89.75 88 GLN A O 1
ATOM 691 N N . ASP A 1 89 ? -3.857 5.194 14.077 1.00 86.75 89 ASP A N 1
ATOM 692 C CA . ASP A 1 89 ? -4.315 5.449 15.436 1.00 86.75 89 ASP A CA 1
ATOM 693 C C . ASP A 1 89 ? -4.263 4.139 16.239 1.00 86.75 89 ASP A C 1
ATOM 695 O O . ASP A 1 89 ? -4.977 3.174 15.952 1.00 86.75 89 ASP A O 1
ATOM 699 N N . GLY A 1 90 ? -3.363 4.076 17.221 1.00 84.81 90 GLY A N 1
ATOM 700 C CA . GLY A 1 90 ? -3.153 2.903 18.072 1.00 84.81 90 GLY A CA 1
ATOM 701 C C . GLY A 1 90 ? -2.102 1.893 17.581 1.00 84.81 90 GLY A C 1
ATOM 702 O O . GLY A 1 90 ? -1.491 2.015 16.514 1.00 84.81 90 GLY A O 1
ATOM 703 N N . SER A 1 91 ? -1.880 0.862 18.402 1.00 76.56 91 SER A N 1
ATOM 704 C CA . SER A 1 91 ? -0.828 -0.148 18.223 1.00 76.56 91 SER A CA 1
ATOM 705 C C . SER A 1 91 ? -1.366 -1.577 18.369 1.00 76.56 91 SER A C 1
ATOM 707 O O . SER A 1 91 ? -2.291 -1.843 19.141 1.00 76.56 91 SER A O 1
ATOM 709 N N . GLY A 1 92 ? -0.769 -2.511 17.625 1.00 77.94 92 GLY A N 1
ATOM 710 C CA . GLY A 1 92 ? -1.050 -3.943 17.707 1.00 77.94 92 GLY A CA 1
ATOM 711 C C . GLY A 1 92 ? -2.462 -4.329 17.260 1.00 77.94 92 GLY A C 1
ATOM 712 O O . GLY A 1 92 ? -2.841 -4.156 16.104 1.00 77.94 92 GLY A O 1
ATOM 713 N N . ARG A 1 93 ? -3.235 -4.930 18.172 1.00 74.31 93 ARG A N 1
ATOM 714 C CA . ARG A 1 93 ? -4.569 -5.486 17.875 1.00 74.31 93 ARG A CA 1
ATOM 715 C C . ARG A 1 93 ? -5.653 -4.409 17.736 1.00 74.31 93 ARG A C 1
ATOM 717 O O . ARG A 1 93 ? -6.665 -4.666 17.098 1.00 74.31 93 ARG A O 1
ATOM 724 N N . ASN A 1 94 ? -5.407 -3.214 18.278 1.00 79.69 94 ASN A N 1
ATOM 725 C CA . ASN A 1 94 ? -6.312 -2.062 18.216 1.00 79.69 94 ASN A CA 1
ATOM 726 C C . ASN A 1 94 ? -5.855 -0.999 17.210 1.00 79.69 94 ASN A C 1
ATOM 728 O O . ASN A 1 94 ? -6.229 0.166 17.328 1.00 79.69 94 ASN A O 1
ATOM 732 N N . THR A 1 95 ? -5.045 -1.379 16.224 1.00 86.94 95 THR A N 1
ATOM 733 C CA . THR A 1 95 ? -4.647 -0.462 15.161 1.00 86.94 95 THR A CA 1
ATOM 734 C C . THR A 1 95 ? -5.846 -0.096 14.289 1.00 86.94 95 THR A C 1
ATOM 736 O O . THR A 1 95 ? -6.439 -0.956 13.636 1.00 86.94 95 THR A O 1
ATOM 739 N N . LYS A 1 96 ? -6.170 1.195 14.257 1.00 90.00 96 LYS A N 1
ATOM 740 C CA . LYS A 1 96 ? -7.187 1.790 13.391 1.00 90.00 96 LYS A CA 1
ATOM 741 C C . LYS A 1 96 ? -6.509 2.751 12.429 1.00 90.00 96 LYS A C 1
ATOM 743 O O . LYS A 1 96 ? -5.557 3.431 12.797 1.00 90.00 96 LYS A O 1
ATOM 748 N N . TYR A 1 97 ? -6.997 2.823 11.203 1.00 89.62 97 TYR A N 1
ATOM 749 C CA .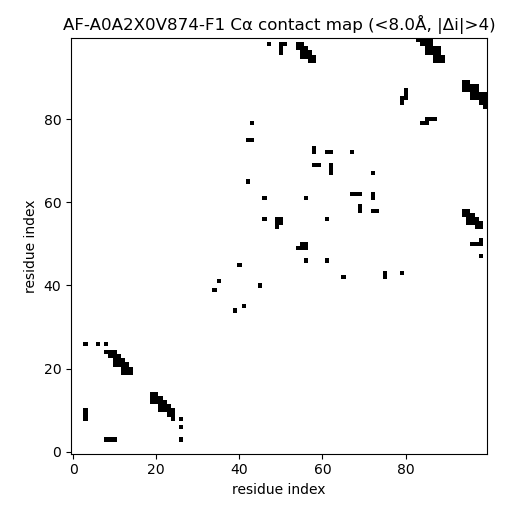 TYR A 1 97 ? -6.524 3.793 10.226 1.00 89.62 97 TYR A CA 1
ATOM 750 C C . TYR A 1 97 ? -7.604 4.837 9.994 1.00 89.62 97 TYR A C 1
ATOM 752 O O . TYR A 1 97 ? -8.778 4.500 9.829 1.00 89.62 97 TYR A O 1
ATOM 760 N N . LYS A 1 98 ? -7.202 6.103 10.014 1.00 89.12 98 LYS A N 1
ATOM 761 C CA . LYS A 1 98 ? -8.087 7.254 9.838 1.00 89.12 98 LYS A CA 1
ATOM 762 C C . LYS A 1 98 ? -7.496 8.199 8.807 1.00 89.12 98 LYS A C 1
ATOM 764 O O . LYS A 1 98 ? -6.282 8.233 8.604 1.00 89.12 98 LYS A O 1
ATOM 769 N N . LYS A 1 99 ? -8.366 8.955 8.147 1.00 86.94 99 LYS A N 1
ATOM 770 C CA . LYS A 1 99 ? -7.955 9.996 7.207 1.00 86.94 99 LYS A CA 1
ATOM 771 C C . LYS A 1 99 ? -7.309 11.144 7.986 1.00 86.94 99 LYS A C 1
ATOM 773 O O . LYS A 1 99 ? -7.838 11.509 9.034 1.00 86.94 99 LYS A O 1
ATOM 778 N N . VAL A 1 100 ? -6.169 11.635 7.490 1.00 80.25 100 VAL A N 1
ATOM 779 C CA . VAL A 1 100 ? -5.456 12.810 8.034 1.00 80.25 100 VAL A CA 1
ATOM 780 C C . VAL A 1 100 ? -6.314 14.063 7.909 1.00 80.25 100 VAL A C 1
ATOM 782 O O . VAL A 1 100 ? -7.015 14.187 6.878 1.00 80.25 100 VAL A O 1
#

Foldseek 3Di:
DCPCVVDPDDWDWDDDPPDIDIRDDDVVVVVVVVVVPDDDCPLLNQLVVVCVVPVKDDLVVSCVSVVDDSVVSVVVLVVCVVVQQWPWDDDDPPTIIGGD

Organism: NCBI:txid179995

Radius of gyration: 20.38 Å; Cα contacts (8 Å, |Δi|>4): 95; chains: 1; bounding box: 52×26×52 Å

Nearest PDB structures (foldseek):
  5k5q-assembly1_E  TM=8.085E-01  e=1.231E-02  Sulfolobus sp. NOB8H2
  2rdp-assembly1_A-2  TM=7.189E-01  e=7.471E-03  Geobacillus stearothermophilus
  5kk1-assembly1_A  TM=8.051E-01  e=1.581E-02  Sulfolobus sp. NOB8H2
  5k5q-assembly1_B  TM=7.511E-01  e=9.010E-03  Sulfolobus sp. NOB8H2
  6uvu-assembly1_A  TM=6.764E-01  e=6.195E-03  Comamonas testosteroni

Solvent-accessible surface area (backbone atoms only — not comparable to full-atom values): 6165 Å² total; per-residue (Å²): 140,67,94,46,75,89,47,99,60,73,68,49,77,48,80,56,99,89,50,72,48,77,48,73,72,69,61,67,60,53,50,58,54,46,68,72,74,62,89,62,84,45,74,66,53,57,51,50,53,48,22,70,75,66,60,45,41,42,68,69,57,51,22,64,74,66,73,45,56,69,69,57,44,54,50,51,53,52,51,36,41,76,71,60,59,29,43,77,48,69,64,83,95,61,40,31,36,30,71,107

Mean predicted aligned error: 12.93 Å

InterPro domains:
  IPR036388 Winged helix-like DNA-binding domain superfamily [G3DSA:1.10.10.10] (41-98)
  IPR036390 Winged helix DNA-binding domain superfamily [SSF46785] (42-97)

Sequence (100 aa):
MKAYAATKLEPKIEVTSNAFKITLPNINVAQVADNVIKGCRSNEEKILDLIAQNGYVVRTDVDQLLDVSQTTSSRILKRMVINKLIYQDGSGRNTKYKKV

pLDDT: mean 79.66, std 13.21, range [40.78, 92.06]